Protein AF-A0A2G9TX19-F1 (afdb_monomer_lite)

Secondary structure (DSSP, 8-state):
--------B-TTTSSB--TTS-HHHHHHHHHHHHHHHHHHHHHHHHEEE-TTT--EEE--TT----S--SS------S----STHHHHHHHHHHHHHHHHHHHHHHHHHHHHHHHHHHHHHHHHHHHHHHHHHHHTTSS-HHHHHHHHHHHHHHHHHHHHHHHHHHHHHHS-SSGGG--

Radius of gyration: 24.34 Å; chains: 1; bounding box: 41×30×78 Å

Structure (mmCIF, N/CA/C/O backbone):
data_AF-A0A2G9TX19-F1
#
_entry.id   AF-A0A2G9TX19-F1
#
loop_
_atom_site.group_PDB
_atom_site.id
_atom_site.type_symbol
_atom_site.label_atom_id
_atom_site.label_alt_id
_atom_site.label_comp_id
_atom_site.label_asym_id
_atom_site.label_entity_id
_atom_site.label_seq_id
_atom_site.pdbx_PDB_ins_code
_atom_site.Cartn_x
_atom_site.Cartn_y
_atom_site.Cartn_z
_atom_site.occupancy
_atom_site.B_iso_or_equiv
_atom_site.auth_seq_id
_atom_site.auth_comp_id
_atom_site.auth_asym_id
_atom_site.auth_atom_id
_atom_site.pdbx_PDB_model_num
ATOM 1 N N . MET A 1 1 ? 1.378 7.685 -25.589 1.00 30.39 1 MET A N 1
ATOM 2 C CA . MET A 1 1 ? 0.226 7.733 -24.662 1.00 30.39 1 MET A CA 1
ATOM 3 C C . MET A 1 1 ? 0.501 6.756 -23.529 1.00 30.39 1 MET A C 1
ATOM 5 O O . MET A 1 1 ? -0.063 5.672 -23.486 1.00 30.39 1 MET A O 1
ATOM 9 N N . THR A 1 2 ? 1.471 7.086 -22.683 1.00 29.12 2 THR A N 1
ATOM 10 C CA . THR A 1 2 ? 1.828 6.301 -21.502 1.00 29.12 2 THR A CA 1
ATOM 11 C C . THR A 1 2 ? 1.024 6.882 -20.357 1.00 29.12 2 THR A C 1
ATOM 13 O O . THR A 1 2 ? 1.280 8.004 -19.941 1.00 29.12 2 THR A O 1
ATOM 16 N N . ALA A 1 3 ? -0.012 6.168 -19.920 1.00 34.47 3 ALA A N 1
ATOM 17 C CA . ALA A 1 3 ? -0.613 6.462 -18.633 1.00 34.47 3 ALA A CA 1
ATOM 18 C C . ALA A 1 3 ? 0.450 6.117 -17.590 1.00 34.47 3 ALA A C 1
ATOM 20 O O . ALA A 1 3 ? 0.689 4.942 -17.294 1.00 34.47 3 ALA A O 1
ATOM 21 N N . ASP A 1 4 ? 1.140 7.150 -17.119 1.00 42.62 4 ASP A N 1
ATOM 22 C CA . ASP A 1 4 ? 1.874 7.106 -15.872 1.00 42.62 4 ASP A CA 1
ATOM 23 C C . ASP A 1 4 ? 0.932 6.587 -14.785 1.00 42.62 4 ASP A C 1
ATOM 25 O O . ASP A 1 4 ? -0.295 6.637 -14.904 1.00 42.62 4 ASP A O 1
ATOM 29 N N . VAL A 1 5 ? 1.491 6.044 -13.712 1.00 47.28 5 VAL A N 1
ATOM 30 C CA . VAL A 1 5 ? 0.721 5.613 -12.539 1.00 47.28 5 VAL A CA 1
ATOM 31 C C . VAL A 1 5 ? 0.235 6.855 -11.769 1.00 47.28 5 VAL A C 1
ATOM 33 O O . VAL A 1 5 ? 0.408 6.959 -10.560 1.00 47.28 5 VAL A O 1
ATOM 36 N N . GLU A 1 6 ? -0.326 7.829 -12.487 1.00 48.88 6 GLU A N 1
ATOM 37 C CA . GLU A 1 6 ? -1.083 8.953 -11.973 1.00 48.88 6 GLU A CA 1
ATOM 38 C C . GLU A 1 6 ? -2.324 8.370 -11.316 1.00 48.88 6 GLU A C 1
ATOM 40 O O . GLU A 1 6 ? -3.267 7.930 -11.973 1.00 48.88 6 GLU A O 1
ATOM 45 N N . THR A 1 7 ? -2.231 8.276 -9.992 1.00 60.22 7 THR A N 1
ATOM 46 C CA . THR A 1 7 ? -3.332 8.420 -9.044 1.00 60.22 7 THR A CA 1
ATOM 47 C C . THR A 1 7 ? -4.658 7.914 -9.600 1.00 60.22 7 THR A C 1
ATOM 49 O O . THR A 1 7 ? -5.559 8.678 -9.937 1.00 60.22 7 THR A O 1
ATOM 52 N N . MET A 1 8 ? -4.768 6.593 -9.754 1.00 70.81 8 MET A N 1
ATOM 53 C CA . MET A 1 8 ? -6.032 5.979 -10.133 1.00 70.81 8 MET A CA 1
ATOM 54 C C . MET A 1 8 ? -7.022 6.301 -9.015 1.00 70.81 8 MET A C 1
ATOM 56 O O . MET A 1 8 ? -6.883 5.788 -7.911 1.00 70.81 8 MET A O 1
ATOM 60 N N . LEU A 1 9 ? -7.968 7.202 -9.273 1.00 83.06 9 LEU A N 1
ATOM 61 C CA . LEU A 1 9 ? -8.990 7.592 -8.309 1.00 83.06 9 LEU A CA 1
ATOM 62 C C . LEU A 1 9 ? -10.201 6.674 -8.447 1.00 83.06 9 LEU A C 1
ATOM 64 O O . LEU A 1 9 ? -10.603 6.277 -9.544 1.00 83.06 9 LEU A O 1
ATOM 68 N N . SER A 1 10 ? -10.818 6.354 -7.319 1.00 84.19 10 SER A N 1
ATOM 69 C CA . SER A 1 10 ? -12.127 5.720 -7.303 1.00 84.19 10 SER A CA 1
ATOM 70 C C . SER A 1 10 ? -13.192 6.747 -7.692 1.00 84.19 10 SER A C 1
ATOM 72 O O . SER A 1 10 ? -13.441 7.712 -6.969 1.00 84.19 10 SER A O 1
ATOM 74 N N . VAL A 1 11 ? -13.876 6.515 -8.817 1.00 84.50 11 VAL A N 1
ATOM 75 C CA . VAL A 1 11 ? -14.951 7.392 -9.327 1.00 84.50 11 VAL A CA 1
ATOM 76 C C . VAL A 1 11 ? -16.096 7.557 -8.316 1.00 84.50 11 VAL A C 1
ATOM 78 O O . VAL A 1 11 ? -16.779 8.574 -8.308 1.00 84.50 11 VAL A O 1
ATOM 81 N N . ALA A 1 12 ? -16.296 6.578 -7.431 1.00 86.75 12 ALA A N 1
ATOM 82 C CA . ALA A 1 12 ? -17.389 6.589 -6.463 1.00 86.75 12 ALA A CA 1
ATOM 83 C C . ALA A 1 12 ? -17.162 7.537 -5.271 1.00 86.75 12 ALA A C 1
ATOM 85 O O . ALA A 1 12 ? -18.125 7.967 -4.640 1.00 86.75 12 ALA A O 1
ATOM 86 N N . CYS A 1 13 ? -15.911 7.837 -4.916 1.00 88.06 13 CYS A N 1
ATOM 87 C CA . CYS A 1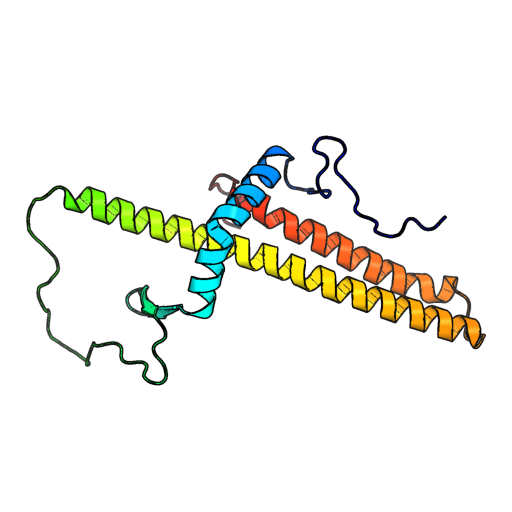 13 ? -15.595 8.584 -3.692 1.00 88.06 13 CYS A CA 1
ATOM 88 C C . CYS A 1 13 ? -14.510 9.653 -3.858 1.00 88.06 13 CYS A C 1
ATOM 90 O O . CYS A 1 13 ? -14.272 10.391 -2.904 1.00 88.06 13 CYS A O 1
ATOM 92 N N . GLY A 1 14 ? -13.873 9.746 -5.028 1.00 85.56 14 GLY A N 1
ATOM 93 C CA . GLY A 1 14 ? -12.874 10.767 -5.345 1.00 85.56 14 GLY A CA 1
ATOM 94 C C . GLY A 1 14 ? -11.539 10.614 -4.615 1.00 85.56 14 GLY A C 1
ATOM 95 O O . GLY A 1 14 ? -10.688 11.483 -4.756 1.00 85.56 14 GLY A O 1
ATOM 96 N N . VAL A 1 15 ? -11.348 9.537 -3.849 1.00 87.00 15 VAL A N 1
ATOM 97 C CA . VAL A 1 15 ? -10.063 9.208 -3.216 1.00 87.00 15 VAL A CA 1
ATOM 98 C C . VAL A 1 15 ? -9.293 8.185 -4.047 1.00 87.00 15 VAL A C 1
ATOM 100 O O . VAL A 1 15 ? -9.850 7.557 -4.953 1.00 87.00 15 VAL A O 1
ATOM 103 N N . ASP A 1 16 ? -8.018 8.010 -3.714 1.00 87.81 16 ASP A N 1
ATOM 104 C CA . ASP A 1 16 ? -7.138 6.982 -4.266 1.00 87.81 16 ASP A CA 1
ATOM 105 C C . ASP A 1 16 ? -7.829 5.616 -4.323 1.00 87.81 16 ASP A C 1
ATOM 107 O O . ASP A 1 16 ? -8.512 5.213 -3.384 1.00 87.81 16 ASP A O 1
ATOM 111 N N . TYR A 1 17 ? -7.664 4.897 -5.431 1.00 89.19 17 TYR A N 1
ATOM 112 C CA . TYR A 1 17 ? -8.220 3.565 -5.628 1.00 89.19 17 TYR A CA 1
ATOM 113 C C . TYR A 1 17 ? -7.875 2.659 -4.444 1.00 89.19 17 TYR A C 1
ATOM 115 O O . TYR A 1 17 ? -6.741 2.522 -4.032 1.00 89.19 17 TYR A O 1
ATOM 123 N N . HIS A 1 18 ? -8.861 2.013 -3.849 1.00 90.31 18 HIS A N 1
ATOM 124 C CA . HIS A 1 18 ? -8.647 1.388 -2.540 1.00 90.31 18 HIS A CA 1
ATOM 125 C C . HIS A 1 18 ? -9.124 -0.056 -2.512 1.00 90.31 18 HIS A C 1
ATOM 127 O O . HIS A 1 18 ? -9.468 -0.564 -1.451 1.00 90.31 18 HIS A O 1
ATOM 133 N N . ALA A 1 19 ? -9.150 -0.751 -3.656 1.00 86.88 19 ALA A N 1
ATOM 134 C CA . ALA A 1 19 ? -9.440 -2.182 -3.657 1.00 86.88 19 ALA A CA 1
ATOM 135 C C . ALA A 1 19 ? -8.363 -2.944 -2.854 1.00 86.88 19 ALA A C 1
ATOM 137 O O . ALA A 1 19 ? -7.171 -2.685 -3.041 1.00 86.88 19 ALA A O 1
ATOM 138 N N . PRO A 1 20 ? -8.749 -3.881 -1.966 1.00 91.19 20 PRO A N 1
ATOM 139 C CA . PRO A 1 20 ? -10.070 -4.523 -1.842 1.00 91.19 20 PRO A CA 1
ATOM 140 C C . PRO A 1 20 ? -11.068 -3.825 -0.895 1.00 91.19 20 PRO A C 1
ATOM 142 O O . PRO A 1 20 ? -12.175 -4.317 -0.692 1.00 91.19 20 PRO A O 1
ATOM 145 N N . THR A 1 21 ? -10.689 -2.705 -0.286 1.00 90.25 21 THR A N 1
ATOM 146 C CA . THR A 1 21 ? -11.504 -1.971 0.686 1.00 90.25 21 THR A CA 1
ATOM 147 C C . THR A 1 21 ? -12.658 -1.216 0.014 1.00 90.25 21 THR A C 1
ATOM 149 O O . THR A 1 21 ? -12.517 -0.658 -1.076 1.00 90.25 21 THR A O 1
ATOM 152 N N . SER A 1 22 ? -13.816 -1.162 0.682 1.00 92.69 22 SER A N 1
ATOM 153 C CA . SER A 1 22 ? -14.956 -0.350 0.237 1.00 92.69 22 SER A CA 1
ATOM 154 C C . SER A 1 22 ? -14.699 1.151 0.436 1.00 92.69 22 SER A C 1
ATOM 156 O O . SER A 1 22 ? -13.898 1.544 1.284 1.00 92.69 22 SER A O 1
ATOM 158 N N . CYS A 1 23 ? -15.418 2.006 -0.300 1.00 93.88 23 CYS A N 1
ATOM 159 C CA . CYS A 1 23 ? -15.309 3.463 -0.133 1.00 93.88 23 CYS A CA 1
ATOM 160 C C . CYS A 1 23 ? -15.615 3.915 1.304 1.00 93.88 23 CYS A C 1
ATOM 162 O O . CYS A 1 23 ? -15.022 4.871 1.790 1.00 93.88 23 CYS A O 1
ATOM 164 N N . GLU A 1 24 ? -16.543 3.238 1.977 1.00 93.31 24 GLU A N 1
ATOM 165 C CA . GLU A 1 24 ? -16.924 3.561 3.352 1.00 93.31 24 GLU A CA 1
ATOM 166 C C . GLU A 1 24 ? -15.793 3.221 4.324 1.00 93.31 24 GLU A C 1
ATOM 168 O O . GLU A 1 24 ? -15.329 4.058 5.095 1.00 93.31 24 GLU A O 1
ATOM 173 N N . THR A 1 25 ? -15.275 1.999 4.220 1.00 93.94 25 THR A N 1
ATOM 174 C CA . THR A 1 25 ? -14.219 1.501 5.101 1.00 93.94 25 THR A CA 1
ATOM 175 C C . THR A 1 25 ? -12.937 2.324 4.979 1.00 93.94 25 THR A C 1
ATOM 177 O O . THR A 1 25 ? -12.297 2.602 5.992 1.00 93.94 25 THR A O 1
ATOM 180 N N . ILE A 1 26 ? -12.556 2.754 3.768 1.00 95.00 26 ILE A N 1
ATOM 181 C CA . ILE A 1 26 ? -11.350 3.577 3.618 1.00 95.00 26 ILE A CA 1
ATOM 182 C C . ILE A 1 26 ? -11.539 4.982 4.195 1.00 95.00 26 ILE A C 1
ATOM 184 O O . ILE A 1 26 ? -10.621 5.499 4.820 1.00 95.00 26 ILE A O 1
ATOM 188 N N . LYS A 1 27 ? -12.727 5.585 4.061 1.00 93.50 27 LYS A N 1
ATOM 189 C CA . LYS A 1 27 ? -13.020 6.892 4.669 1.00 93.50 27 LYS A CA 1
ATOM 190 C C . LYS A 1 27 ? -12.914 6.821 6.188 1.00 93.50 27 LYS A C 1
ATOM 192 O O . LYS A 1 27 ? -12.256 7.665 6.788 1.00 93.50 27 LYS A O 1
ATOM 197 N N . GLN A 1 28 ? -13.495 5.784 6.791 1.00 94.44 28 GLN A N 1
ATOM 198 C CA . GLN A 1 28 ? -13.393 5.545 8.231 1.00 94.44 28 GLN A CA 1
ATOM 199 C C . GLN A 1 28 ? -11.946 5.316 8.674 1.00 94.44 28 GLN A C 1
ATOM 201 O O . GLN A 1 28 ? -11.523 5.850 9.695 1.00 94.44 28 GLN A O 1
ATOM 206 N N . TRP A 1 29 ? -11.172 4.548 7.901 1.00 95.19 29 TRP A N 1
ATOM 207 C CA . TRP A 1 29 ? -9.757 4.322 8.186 1.00 95.19 29 TRP A CA 1
ATOM 208 C C . TRP A 1 29 ? -8.942 5.615 8.139 1.00 95.19 29 TRP A C 1
ATOM 210 O O . TRP A 1 29 ? -8.184 5.883 9.062 1.00 95.19 29 TRP A O 1
ATOM 220 N N . LEU A 1 30 ? -9.115 6.430 7.095 1.00 93.19 30 LEU A N 1
ATOM 221 C CA . LEU A 1 30 ? -8.390 7.692 6.943 1.00 93.19 30 LEU A CA 1
ATOM 222 C C . LEU A 1 30 ? -8.756 8.700 8.036 1.00 93.19 30 LEU A C 1
ATOM 224 O O . LEU A 1 30 ? -7.860 9.351 8.565 1.00 93.19 30 LEU A O 1
ATOM 228 N N . LEU A 1 31 ? -10.037 8.785 8.411 1.00 93.12 31 LEU A N 1
ATOM 229 C CA . LEU A 1 31 ? -10.476 9.601 9.545 1.00 93.12 31 LEU A CA 1
ATOM 230 C C . LEU A 1 31 ? -9.814 9.127 10.844 1.00 93.12 31 LEU A C 1
ATOM 232 O O . LEU A 1 31 ? -9.212 9.921 11.555 1.00 93.12 31 LEU A O 1
ATOM 236 N N . LYS A 1 32 ? -9.822 7.814 11.096 1.00 92.56 32 LYS A N 1
ATOM 237 C CA . LYS A 1 32 ? -9.154 7.234 12.263 1.00 92.56 32 LYS A CA 1
ATOM 238 C C . LYS A 1 32 ? -7.649 7.505 12.273 1.00 92.56 32 LYS A C 1
ATOM 240 O O . LYS A 1 32 ? -7.088 7.772 13.328 1.00 92.56 32 LYS A O 1
ATOM 245 N N . CYS A 1 33 ? -6.991 7.436 11.117 1.00 91.94 33 CYS A N 1
ATOM 246 C CA . CYS A 1 33 ? -5.587 7.807 11.007 1.00 91.94 33 CYS A CA 1
ATOM 247 C C . CYS A 1 33 ? -5.368 9.279 11.353 1.00 91.94 33 CYS A C 1
ATOM 249 O O . CYS A 1 33 ? -4.423 9.561 12.071 1.00 91.94 33 CYS A O 1
ATOM 251 N N . ALA A 1 34 ? -6.226 10.193 10.897 1.00 89.31 34 ALA A N 1
ATOM 252 C CA . ALA A 1 34 ? -6.099 11.612 11.223 1.00 89.31 34 ALA A CA 1
ATOM 253 C C . ALA A 1 34 ? -6.231 11.892 12.732 1.00 89.31 34 ALA A C 1
ATOM 255 O O . ALA A 1 34 ? -5.524 12.756 13.246 1.00 89.31 34 ALA A O 1
ATOM 256 N N . ASP A 1 35 ? -7.086 11.142 13.431 1.00 86.31 35 ASP A N 1
ATOM 257 C CA . ASP A 1 35 ? -7.316 11.319 14.868 1.00 86.31 35 ASP A CA 1
ATOM 258 C C . ASP A 1 35 ? -6.233 10.638 15.731 1.00 86.31 35 ASP A C 1
ATOM 260 O O . ASP A 1 35 ? -5.760 11.217 16.708 1.00 86.31 35 ASP A O 1
ATOM 264 N N . ASP A 1 36 ? -5.806 9.421 15.363 1.00 85.06 36 ASP A N 1
ATOM 265 C CA . ASP A 1 36 ? -4.990 8.554 16.227 1.00 85.06 36 ASP A CA 1
ATOM 266 C C . ASP A 1 36 ? -3.521 8.390 15.767 1.00 85.06 36 ASP A C 1
ATOM 268 O O . ASP A 1 36 ? -2.735 7.746 16.473 1.00 85.06 36 ASP A O 1
ATOM 272 N N . SER A 1 37 ? -3.105 8.897 14.592 1.00 77.81 37 SER A N 1
ATOM 273 C CA . SER A 1 37 ? -1.739 8.661 14.072 1.00 77.81 37 SER A CA 1
ATOM 274 C C . SER A 1 37 ? -0.650 9.252 14.957 1.00 77.81 37 SER A C 1
ATOM 276 O O . SER A 1 37 ? 0.386 8.619 15.141 1.00 77.81 37 SER A O 1
ATOM 278 N N . GLU A 1 38 ? -0.872 10.434 15.531 1.00 75.25 38 GLU A N 1
ATOM 279 C CA . GLU A 1 38 ? 0.116 11.091 16.394 1.00 75.25 38 GLU A CA 1
ATOM 280 C C . GLU A 1 38 ? 0.316 10.322 17.701 1.00 75.25 38 GLU A C 1
ATOM 282 O O . GLU A 1 38 ? 1.448 10.034 18.097 1.00 75.25 38 GLU A O 1
ATOM 287 N N . THR A 1 39 ? -0.780 9.887 18.328 1.00 75.38 39 THR A N 1
ATOM 288 C CA . THR A 1 39 ? -0.732 9.020 19.509 1.00 75.38 39 THR A CA 1
ATOM 289 C C . THR A 1 39 ? -0.038 7.695 19.187 1.00 75.38 39 THR A C 1
ATOM 291 O O . THR A 1 39 ? 0.802 7.232 19.956 1.00 75.38 39 THR A O 1
ATOM 294 N N . ALA A 1 40 ? -0.314 7.107 18.021 1.00 70.81 40 ALA A N 1
ATOM 295 C CA . ALA A 1 40 ? 0.329 5.872 17.585 1.00 70.81 40 ALA A CA 1
ATOM 296 C C . ALA A 1 40 ? 1.837 6.015 17.322 1.00 70.81 40 ALA A C 1
ATOM 298 O O . ALA A 1 40 ? 2.630 5.166 17.743 1.00 70.81 40 ALA A O 1
ATOM 299 N N . ASN A 1 41 ? 2.242 7.089 16.644 1.00 71.19 41 ASN A N 1
ATOM 300 C CA . ASN A 1 41 ? 3.641 7.390 16.349 1.00 71.19 41 ASN A CA 1
ATOM 301 C C . ASN A 1 41 ? 4.431 7.646 17.637 1.00 71.19 41 ASN A C 1
ATOM 303 O O . ASN A 1 41 ? 5.541 7.135 17.796 1.00 71.19 41 ASN A O 1
ATOM 307 N N . TYR A 1 42 ? 3.846 8.382 18.586 1.00 69.75 42 TYR A N 1
ATOM 308 C CA . TYR A 1 42 ? 4.467 8.629 19.882 1.00 69.75 42 TYR A CA 1
ATOM 309 C C . TYR A 1 42 ? 4.714 7.323 20.646 1.00 69.75 42 TYR A C 1
ATOM 311 O O . TYR A 1 42 ? 5.839 7.071 21.082 1.00 69.75 42 TYR A O 1
ATOM 319 N N . ILE A 1 43 ? 3.697 6.463 20.743 1.00 68.06 43 ILE A N 1
ATOM 320 C CA . ILE A 1 43 ? 3.773 5.192 21.471 1.00 68.06 43 ILE A CA 1
ATOM 321 C C . ILE A 1 43 ? 4.800 4.253 20.830 1.00 68.06 43 ILE A C 1
ATOM 323 O O . ILE A 1 43 ? 5.667 3.740 21.537 1.00 68.06 43 ILE A O 1
ATOM 327 N N . SER A 1 44 ? 4.786 4.069 19.506 1.00 64.81 44 SER A N 1
ATOM 328 C CA . SER A 1 44 ? 5.740 3.168 18.834 1.00 64.81 44 SER A CA 1
ATOM 329 C C . SER A 1 44 ? 7.201 3.628 18.960 1.00 64.81 44 SER A C 1
ATOM 331 O O . SER A 1 44 ? 8.113 2.806 19.085 1.00 64.81 44 SER A O 1
ATOM 333 N N . ALA A 1 45 ? 7.442 4.942 18.984 1.00 59.78 45 ALA A N 1
ATOM 334 C CA . ALA A 1 45 ? 8.781 5.500 19.127 1.00 59.78 45 ALA A CA 1
ATOM 335 C C . ALA A 1 45 ? 9.289 5.488 20.583 1.00 59.78 45 ALA A C 1
ATOM 337 O O . ALA A 1 45 ? 10.482 5.242 20.817 1.00 59.78 45 ALA A O 1
ATOM 338 N N . HIS A 1 46 ? 8.408 5.701 21.566 1.00 52.25 46 HIS A N 1
ATOM 339 C CA . HIS A 1 46 ? 8.800 6.005 22.951 1.00 52.25 46 HIS A CA 1
ATOM 340 C C . HIS A 1 46 ? 8.427 4.936 23.976 1.00 52.25 46 HIS A C 1
ATOM 342 O O . HIS A 1 46 ? 8.898 5.014 25.109 1.00 52.25 46 HIS A O 1
ATOM 348 N N . THR A 1 47 ? 7.665 3.912 23.593 1.00 57.84 47 THR A N 1
ATOM 349 C CA . THR A 1 47 ? 7.257 2.841 24.508 1.00 57.84 47 THR A CA 1
ATOM 350 C C . THR A 1 47 ? 7.710 1.475 24.004 1.00 57.84 47 THR A C 1
ATOM 352 O O . THR A 1 47 ? 7.755 1.206 22.803 1.00 57.84 47 THR A O 1
ATOM 355 N N . LYS A 1 48 ? 8.119 0.609 24.930 1.00 53.47 48 LYS A N 1
ATOM 356 C CA . LYS A 1 48 ? 8.280 -0.830 24.696 1.00 53.47 48 LYS A CA 1
ATOM 357 C C . LYS A 1 48 ? 7.659 -1.554 25.882 1.00 53.47 48 LYS A C 1
ATOM 359 O O . LYS A 1 48 ? 7.927 -1.185 27.022 1.00 53.47 48 LYS A O 1
ATOM 364 N N . ASP A 1 49 ? 6.852 -2.572 25.618 1.00 50.34 49 ASP A N 1
ATOM 365 C CA . ASP A 1 49 ? 6.200 -3.327 26.685 1.00 50.34 49 ASP A CA 1
ATOM 366 C C . ASP A 1 49 ? 7.173 -4.291 27.368 1.00 50.34 49 ASP A C 1
ATOM 368 O O . ASP A 1 49 ? 8.015 -4.931 26.729 1.00 50.34 49 ASP A O 1
ATOM 372 N N . CYS A 1 50 ? 7.030 -4.419 28.687 1.00 45.03 50 CYS A N 1
ATOM 373 C CA . CYS A 1 50 ? 7.720 -5.455 29.443 1.00 45.03 50 CYS A CA 1
ATOM 374 C C . CYS A 1 50 ? 7.201 -6.844 29.020 1.00 45.03 50 CYS A C 1
ATOM 376 O O . CYS A 1 50 ? 6.003 -7.103 29.170 1.00 45.03 50 CYS A O 1
ATOM 378 N N . PRO A 1 51 ? 8.067 -7.785 28.594 1.00 46.00 51 PRO A N 1
ATOM 379 C CA . PRO A 1 51 ? 7.645 -9.107 28.122 1.00 46.00 51 PRO A CA 1
ATOM 380 C C . PRO A 1 51 ? 7.000 -9.989 29.207 1.00 46.00 51 PRO A C 1
ATOM 382 O O . PRO A 1 51 ? 6.452 -11.039 28.887 1.00 46.00 51 PRO A O 1
ATOM 385 N N . GLN A 1 52 ? 7.051 -9.582 30.481 1.00 41.00 52 GLN A N 1
ATOM 386 C CA . GLN A 1 52 ? 6.597 -10.392 31.614 1.00 41.00 52 GLN A CA 1
ATOM 387 C C . GLN A 1 52 ? 5.292 -9.889 32.258 1.00 41.00 52 GLN A C 1
ATOM 389 O O . GLN A 1 52 ? 4.480 -10.703 32.683 1.00 41.00 52 GLN A O 1
ATOM 394 N N . CYS A 1 53 ? 5.049 -8.574 32.301 1.00 51.41 53 CYS A N 1
ATOM 395 C CA . CYS A 1 53 ? 3.845 -7.984 32.915 1.00 51.41 53 CYS A CA 1
ATOM 396 C C . CYS A 1 53 ? 3.036 -7.084 31.971 1.00 51.41 53 CYS A C 1
ATOM 398 O O . CYS A 1 53 ? 1.957 -6.636 32.342 1.00 51.41 53 CYS A O 1
ATOM 400 N N . HIS A 1 54 ? 3.540 -6.839 30.756 1.00 51.62 54 HIS A N 1
ATOM 401 C CA . HIS A 1 54 ? 2.900 -6.035 29.713 1.00 51.62 54 HIS A CA 1
ATOM 402 C C . HIS A 1 54 ? 2.630 -4.567 30.094 1.00 51.62 54 HIS A C 1
ATOM 404 O O . HIS A 1 54 ? 2.014 -3.857 29.311 1.00 51.62 54 HIS A O 1
ATOM 410 N N . SER A 1 55 ? 3.105 -4.058 31.234 1.00 43.94 55 SER A N 1
ATOM 411 C CA . SER A 1 55 ? 3.010 -2.627 31.553 1.00 43.94 55 SER A CA 1
ATOM 412 C C . SER A 1 55 ? 3.833 -1.774 30.578 1.00 43.94 55 SER A C 1
ATOM 414 O O . SER A 1 55 ? 4.953 -2.155 30.219 1.00 43.94 55 SER A O 1
ATOM 416 N N . CYS A 1 56 ? 3.289 -0.615 30.185 1.00 44.44 56 CYS A N 1
ATOM 417 C CA . CYS A 1 56 ? 3.962 0.348 29.315 1.00 44.44 56 CYS A CA 1
ATOM 418 C C . CYS A 1 56 ? 5.208 0.904 30.018 1.00 44.44 56 CYS A C 1
ATOM 420 O O . CYS A 1 56 ? 5.096 1.490 31.096 1.00 44.44 56 CYS A O 1
ATOM 422 N N . ILE A 1 57 ? 6.385 0.743 29.411 1.00 49.47 57 ILE A N 1
ATOM 423 C CA . ILE A 1 57 ? 7.614 1.407 29.858 1.00 49.47 57 ILE A CA 1
ATOM 424 C C . ILE A 1 57 ? 7.843 2.609 28.941 1.00 49.47 57 ILE A C 1
ATOM 426 O O . ILE A 1 57 ? 8.151 2.436 27.759 1.00 49.47 57 ILE A O 1
ATOM 430 N N . GLU A 1 58 ? 7.695 3.823 29.474 1.00 43.84 58 GLU A N 1
ATOM 431 C CA . GLU A 1 58 ? 8.171 5.038 28.806 1.00 43.84 58 GLU A CA 1
ATOM 432 C C . GLU A 1 58 ? 9.705 5.044 28.819 1.00 43.84 58 GLU A C 1
ATOM 434 O O . GLU A 1 58 ? 10.334 4.852 29.862 1.00 43.84 58 GLU A O 1
ATOM 439 N N . LYS A 1 59 ? 10.330 5.234 27.652 1.00 42.41 59 LYS A N 1
ATOM 440 C CA . LYS A 1 59 ? 11.788 5.350 27.535 1.00 42.41 59 LYS A CA 1
ATOM 441 C C . LYS A 1 59 ? 12.270 6.629 28.225 1.00 42.41 59 LYS A C 1
ATOM 443 O O . LYS A 1 59 ? 12.356 7.677 27.591 1.00 42.41 59 LYS A O 1
ATOM 448 N N . MET A 1 60 ? 12.659 6.535 29.491 1.00 36.06 60 MET A N 1
ATOM 449 C CA . MET A 1 60 ? 13.617 7.479 30.058 1.00 36.06 60 MET A CA 1
ATOM 450 C C . MET A 1 60 ? 15.037 7.019 29.721 1.00 36.06 60 MET A C 1
ATOM 452 O O . MET A 1 60 ? 15.374 5.840 29.821 1.00 36.06 60 MET A O 1
ATOM 456 N N . VAL A 1 61 ? 15.822 7.971 29.222 1.00 41.41 61 VAL A N 1
ATOM 457 C CA . VAL A 1 61 ? 17.198 7.825 28.740 1.00 41.41 61 VAL A CA 1
ATOM 458 C C . VAL A 1 61 ? 18.050 7.019 29.736 1.00 41.41 61 VAL A C 1
ATOM 460 O O . VAL A 1 61 ? 18.142 7.353 30.912 1.00 41.41 61 VAL A O 1
ATOM 463 N N . ASP A 1 62 ? 18.651 5.945 29.220 1.00 38.75 62 ASP A N 1
ATOM 464 C CA . ASP A 1 62 ? 19.793 5.194 29.759 1.00 38.75 62 ASP A CA 1
ATOM 465 C C . ASP A 1 62 ? 19.674 4.441 31.102 1.00 38.75 62 ASP A C 1
ATOM 467 O O . ASP A 1 62 ? 20.690 4.150 31.733 1.00 38.75 62 ASP A O 1
ATOM 471 N N . ALA A 1 63 ? 18.483 3.972 31.489 1.00 38.22 63 ALA A N 1
ATOM 472 C CA . ALA A 1 63 ? 18.368 2.843 32.424 1.00 38.22 63 ALA A CA 1
ATOM 473 C C . ALA A 1 63 ? 17.063 2.055 32.224 1.00 38.22 63 ALA A C 1
ATOM 475 O O . ALA A 1 63 ? 15.971 2.546 32.495 1.00 38.22 63 ALA A O 1
ATOM 476 N N . ILE A 1 64 ? 17.165 0.790 31.798 1.00 43.12 64 ILE A N 1
ATOM 477 C CA . ILE A 1 64 ? 16.059 -0.173 31.908 1.00 43.12 64 ILE A CA 1
ATOM 478 C C . ILE A 1 64 ? 15.982 -0.589 33.380 1.00 43.12 64 ILE A C 1
ATOM 480 O O . ILE A 1 64 ? 16.559 -1.597 33.781 1.00 43.12 64 ILE A O 1
ATOM 484 N N . THR A 1 65 ? 15.303 0.194 34.210 1.00 37.16 65 THR A 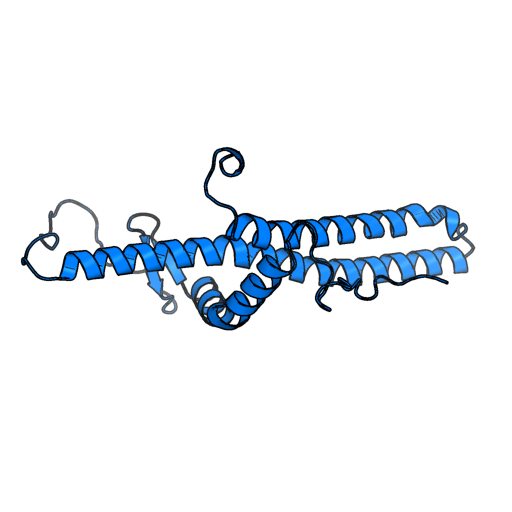N 1
ATOM 485 C CA . THR A 1 65 ? 14.946 -0.215 35.572 1.00 37.16 65 THR A CA 1
ATOM 486 C C . THR A 1 65 ? 13.472 -0.579 35.611 1.00 37.16 65 THR A C 1
ATOM 488 O O . THR A 1 65 ? 12.591 0.230 35.883 1.00 37.16 65 THR A O 1
ATOM 491 N N . CYS A 1 66 ? 13.197 -1.858 35.360 1.00 36.78 66 CYS A N 1
ATOM 492 C CA . CYS A 1 66 ? 11.986 -2.474 35.874 1.00 36.78 66 CYS A CA 1
ATOM 493 C C . CYS A 1 66 ? 12.181 -2.615 37.391 1.00 36.78 66 CYS A C 1
ATOM 495 O O . CYS A 1 66 ? 13.083 -3.332 37.827 1.00 36.78 66 CYS A O 1
ATOM 497 N N . SER A 1 67 ? 11.396 -1.896 38.197 1.00 43.31 67 SER A N 1
ATOM 498 C CA . SER A 1 67 ? 11.436 -2.004 39.661 1.00 43.31 67 SER A CA 1
ATOM 499 C C . SER A 1 67 ? 10.770 -3.305 40.122 1.00 43.31 67 SER A C 1
ATOM 501 O O . SER A 1 67 ? 9.705 -3.303 40.729 1.00 43.31 67 SER A O 1
ATOM 503 N N . VAL A 1 68 ? 11.376 -4.440 39.783 1.00 40.69 68 VAL A N 1
ATOM 504 C CA . VAL A 1 68 ? 11.092 -5.735 40.405 1.00 40.69 68 VAL A CA 1
ATOM 505 C C . VAL A 1 68 ? 12.415 -6.473 40.593 1.00 40.69 68 VAL A C 1
ATOM 507 O O . VAL A 1 68 ? 12.941 -7.058 39.644 1.00 40.69 68 VAL A O 1
ATOM 510 N N . PRO A 1 69 ? 12.988 -6.442 41.809 1.00 41.28 69 PRO A N 1
ATOM 511 C CA . PRO A 1 69 ? 14.058 -7.347 42.179 1.00 41.28 69 PRO A CA 1
ATOM 512 C C . PRO A 1 69 ? 13.499 -8.766 42.346 1.00 41.28 69 PRO A C 1
ATOM 514 O O . PRO A 1 69 ? 12.366 -8.974 42.775 1.00 41.28 69 PRO A O 1
ATOM 517 N N . ASN A 1 70 ? 14.332 -9.736 41.983 1.00 38.09 70 ASN A N 1
ATOM 518 C CA . ASN A 1 70 ? 14.089 -11.172 42.024 1.00 38.09 70 ASN A CA 1
ATOM 519 C C . ASN A 1 70 ? 13.438 -11.704 43.319 1.00 38.09 70 ASN A C 1
ATOM 521 O O . ASN A 1 70 ? 13.885 -11.398 44.417 1.00 38.09 70 ASN A O 1
ATOM 525 N N . ALA A 1 71 ? 12.523 -12.657 43.107 1.00 40.25 71 ALA A N 1
ATOM 526 C CA . ALA A 1 71 ? 12.152 -13.782 43.971 1.00 40.25 71 ALA A CA 1
ATOM 527 C C . ALA A 1 71 ? 11.452 -13.517 45.328 1.00 40.25 71 ALA A C 1
ATOM 529 O O . ALA A 1 71 ? 11.990 -12.923 46.254 1.00 40.25 71 ALA A O 1
ATOM 530 N N . ASN A 1 72 ? 10.285 -14.164 45.464 1.00 39.56 72 ASN A N 1
ATOM 531 C CA . ASN A 1 72 ? 9.640 -14.605 46.710 1.00 39.56 72 ASN A CA 1
ATOM 532 C C . ASN A 1 72 ? 9.158 -13.558 47.723 1.00 39.56 72 ASN A C 1
ATOM 534 O O . ASN A 1 72 ? 9.384 -13.713 48.920 1.00 39.56 72 ASN A O 1
ATOM 538 N N . ILE A 1 73 ? 8.349 -12.590 47.285 1.00 33.53 73 ILE A N 1
ATOM 539 C CA . ILE A 1 73 ? 7.383 -11.933 48.178 1.00 33.53 73 ILE A CA 1
ATOM 540 C C . ILE A 1 73 ? 6.064 -11.751 47.421 1.00 33.53 73 ILE A C 1
ATOM 542 O O . ILE A 1 73 ? 5.997 -11.018 46.437 1.00 33.53 73 ILE A O 1
ATOM 546 N N . ILE A 1 74 ? 5.004 -12.422 47.884 1.00 42.12 74 ILE A N 1
ATOM 547 C CA . ILE A 1 74 ? 3.626 -12.026 47.578 1.00 42.12 74 ILE A CA 1
ATOM 548 C C . ILE A 1 74 ? 3.451 -10.658 48.238 1.00 42.12 74 ILE A C 1
ATOM 550 O O . ILE A 1 74 ? 3.223 -10.584 49.444 1.00 42.12 74 ILE A O 1
ATOM 554 N N . PHE A 1 75 ? 3.628 -9.574 47.482 1.00 26.67 75 PHE A N 1
ATOM 555 C CA . PHE A 1 75 ? 3.249 -8.255 47.968 1.00 26.67 75 PHE A CA 1
ATOM 556 C C . PHE A 1 75 ? 1.810 -7.986 47.551 1.00 26.67 75 PHE A C 1
ATOM 558 O O . PHE A 1 75 ? 1.485 -7.827 46.373 1.00 26.67 75 PHE A O 1
ATOM 565 N N . ALA A 1 76 ? 0.950 -8.018 48.564 1.00 40.53 76 ALA A N 1
ATOM 566 C CA . ALA A 1 76 ? -0.453 -7.681 48.507 1.00 40.53 76 ALA A CA 1
ATOM 567 C C . ALA A 1 76 ? -0.638 -6.263 47.947 1.00 40.53 76 ALA A C 1
ATOM 569 O O . ALA A 1 76 ? -0.418 -5.267 48.628 1.00 40.53 76 ALA A O 1
ATOM 570 N N . GLY A 1 77 ? -1.046 -6.197 46.685 1.00 34.81 77 GLY A N 1
ATOM 571 C CA . GLY A 1 77 ? -1.607 -5.003 46.053 1.00 34.81 77 GLY A CA 1
ATOM 572 C C . GLY A 1 77 ? -2.720 -5.344 45.060 1.00 34.81 77 GLY A C 1
ATOM 573 O O . GLY A 1 77 ? -3.137 -4.492 44.286 1.00 34.81 77 GLY A O 1
ATOM 574 N N . CYS A 1 78 ? -3.183 -6.597 45.049 1.00 34.88 78 CYS A N 1
ATOM 575 C CA . CYS A 1 78 ? -4.303 -7.056 44.239 1.00 34.88 78 CYS A CA 1
ATOM 576 C C . CYS A 1 78 ? -5.450 -7.470 45.169 1.00 34.88 78 CYS A C 1
ATOM 578 O O . CYS A 1 78 ? -5.345 -8.492 45.844 1.00 34.88 78 CYS A O 1
ATOM 580 N N . ALA A 1 79 ? -6.530 -6.679 45.115 1.00 41.59 79 ALA A N 1
ATOM 581 C CA . ALA A 1 79 ? -7.826 -6.814 45.799 1.00 41.59 79 ALA A CA 1
ATOM 582 C C . ALA A 1 79 ? -7.805 -6.360 47.284 1.00 41.59 79 ALA A C 1
ATOM 584 O O . ALA A 1 79 ? -6.923 -6.754 48.031 1.00 41.59 79 ALA A O 1
ATOM 585 N N . LEU A 1 80 ? -8.699 -5.514 47.812 1.00 40.97 80 LEU A N 1
ATOM 586 C CA . LEU A 1 80 ? -10.074 -5.127 47.471 1.00 40.97 80 LEU A CA 1
ATOM 587 C C . LEU A 1 80 ? -10.347 -3.713 48.022 1.00 40.97 80 LEU A C 1
ATOM 589 O O . LEU A 1 80 ? -9.995 -3.454 49.165 1.00 40.97 80 LEU A O 1
ATOM 593 N N . GLU A 1 81 ? -11.085 -2.878 47.293 1.00 31.28 81 GLU A N 1
ATOM 594 C CA . GLU A 1 81 ? -12.227 -2.170 47.887 1.00 31.28 81 GLU A CA 1
ATOM 595 C C . GLU A 1 81 ? -13.367 -2.187 46.863 1.00 31.28 81 GLU A C 1
ATOM 597 O O . GLU A 1 81 ? -13.168 -1.877 45.685 1.00 31.28 81 GLU A O 1
ATOM 602 N N . GLU A 1 82 ? -14.549 -2.622 47.300 1.00 47.44 82 GLU A N 1
ATOM 603 C CA . GLU A 1 82 ? -15.772 -2.654 46.500 1.00 47.44 82 GLU A CA 1
ATOM 604 C C . GLU A 1 82 ? -16.155 -1.226 46.100 1.00 47.44 82 GLU A C 1
ATOM 606 O O . GLU A 1 82 ? -16.687 -0.453 46.889 1.00 47.44 82 GLU A O 1
ATOM 611 N N . ASN A 1 83 ? -15.836 -0.846 44.868 1.00 47.56 83 ASN A N 1
ATOM 612 C CA . ASN A 1 83 ? -16.130 0.469 44.314 1.00 47.56 83 ASN A CA 1
ATOM 613 C C . ASN A 1 83 ? -16.290 0.335 42.786 1.00 47.56 83 ASN A C 1
ATOM 615 O O . ASN A 1 83 ? -15.836 -0.661 42.220 1.00 47.56 83 ASN A O 1
ATOM 619 N N . PRO A 1 84 ? -16.907 1.298 42.075 1.00 49.22 84 PRO A N 1
ATOM 620 C CA . PRO A 1 84 ? -17.152 1.296 40.616 1.00 49.22 84 PRO A CA 1
ATOM 621 C C . PRO A 1 84 ? -15.906 1.134 39.701 1.00 49.22 84 PRO A C 1
ATOM 623 O O . PRO A 1 84 ? -15.989 1.302 38.482 1.00 49.22 84 PRO A O 1
ATOM 626 N N . SER A 1 85 ? -14.754 0.762 40.265 1.00 53.94 85 SER A N 1
ATOM 627 C 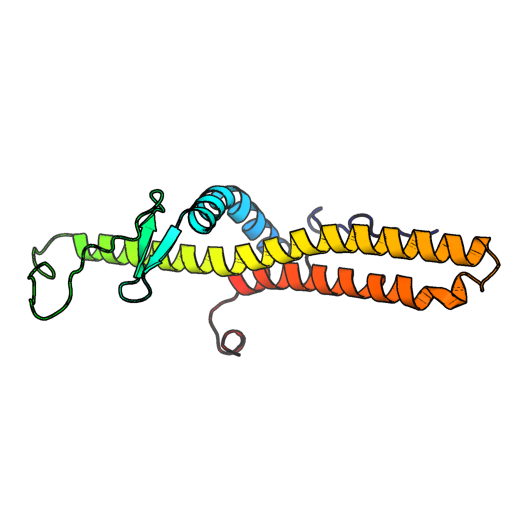CA . SER A 1 85 ? -13.454 0.551 39.636 1.00 53.94 85 SER A CA 1
ATOM 628 C C . SER A 1 85 ? -13.378 -0.675 38.724 1.00 53.94 85 SER A C 1
ATOM 630 O O . SER A 1 85 ? -12.583 -0.655 37.794 1.00 53.94 85 SER A O 1
ATOM 632 N N . VAL A 1 86 ? -14.227 -1.700 38.879 1.00 53.84 86 VAL A N 1
ATOM 633 C CA . VAL A 1 86 ? -14.214 -2.872 37.971 1.00 53.84 86 VAL A CA 1
ATOM 634 C C . VAL A 1 86 ? -14.609 -2.475 36.544 1.00 53.84 86 VAL A C 1
ATOM 636 O O . VAL A 1 86 ? -14.034 -2.965 35.574 1.00 53.84 86 VAL A O 1
ATOM 639 N N . ALA A 1 87 ? -15.560 -1.546 36.398 1.00 55.53 87 ALA A N 1
ATOM 640 C CA . ALA A 1 87 ? -15.947 -1.012 35.094 1.00 55.53 87 ALA A CA 1
ATOM 641 C C . ALA A 1 87 ? -14.857 -0.101 34.509 1.00 55.53 87 ALA A C 1
ATOM 643 O O . ALA A 1 87 ? -14.588 -0.170 33.311 1.00 55.53 87 ALA A O 1
ATOM 644 N N . ALA A 1 88 ? -14.203 0.714 35.345 1.00 56.53 88 ALA A N 1
ATOM 645 C CA . ALA A 1 88 ? -13.089 1.568 34.931 1.00 56.53 88 ALA A CA 1
ATOM 646 C C . ALA A 1 88 ? -11.868 0.744 34.479 1.00 56.53 88 ALA A C 1
ATOM 648 O O . ALA A 1 88 ? -11.312 1.008 33.416 1.00 56.53 88 ALA A O 1
ATOM 649 N N . GLU A 1 89 ? -11.529 -0.315 35.214 1.00 56.97 89 GLU A N 1
ATOM 650 C CA . GLU A 1 89 ? -10.463 -1.262 34.876 1.00 56.97 89 GLU A CA 1
ATOM 651 C C . GLU A 1 89 ? -10.798 -2.042 33.594 1.00 56.97 89 GLU A C 1
ATOM 653 O O . GLU A 1 89 ? -9.992 -2.130 32.667 1.00 56.97 89 GLU A O 1
ATOM 658 N N . ALA A 1 90 ? -12.038 -2.528 33.463 1.00 62.41 90 ALA A N 1
ATOM 659 C CA . ALA A 1 90 ? -12.499 -3.185 32.241 1.00 62.41 90 ALA A CA 1
ATOM 660 C C . ALA A 1 90 ? -12.477 -2.243 31.023 1.00 62.41 90 ALA A C 1
ATOM 662 O O . ALA A 1 90 ? -12.178 -2.682 29.908 1.00 62.41 90 ALA A O 1
ATOM 663 N N . ASN A 1 91 ? -12.779 -0.956 31.215 1.00 65.12 91 ASN A N 1
ATOM 664 C CA . ASN A 1 91 ? -12.697 0.058 30.166 1.00 65.12 91 ASN A CA 1
ATOM 665 C C . ASN A 1 91 ? -11.245 0.341 29.771 1.00 65.12 91 ASN A C 1
ATOM 667 O O . ASN A 1 91 ? -10.957 0.418 28.577 1.00 65.12 91 ASN A O 1
ATOM 671 N N . HIS A 1 92 ? -10.329 0.413 30.737 1.00 70.44 92 HIS A N 1
ATOM 672 C CA . HIS A 1 92 ? -8.902 0.599 30.486 1.00 70.44 92 HIS A CA 1
ATOM 673 C C . HIS A 1 92 ? -8.309 -0.565 29.673 1.00 70.44 92 HIS A C 1
ATOM 675 O O . HIS A 1 92 ? -7.682 -0.352 28.633 1.00 70.44 92 HIS A O 1
ATOM 681 N N . VAL A 1 93 ? -8.607 -1.812 30.054 1.00 72.69 93 VAL A N 1
ATOM 682 C CA . VAL A 1 93 ? -8.167 -3.009 29.313 1.00 72.69 93 VAL A CA 1
ATOM 683 C C . VAL A 1 93 ? -8.754 -3.054 27.895 1.00 72.69 93 VAL A C 1
ATOM 685 O O . VAL A 1 93 ? -8.056 -3.411 26.943 1.00 72.69 93 VAL A O 1
ATOM 688 N N . LYS A 1 94 ? -10.029 -2.678 27.716 1.00 74.75 94 LYS A N 1
ATOM 689 C CA . LYS A 1 94 ? -10.658 -2.593 26.384 1.00 74.75 94 LYS A CA 1
ATOM 690 C C . LYS A 1 94 ? -10.014 -1.516 25.513 1.00 74.75 94 LYS A C 1
ATOM 692 O O . LYS A 1 94 ? -9.732 -1.791 24.347 1.00 74.75 94 LYS A O 1
ATOM 697 N N . ALA A 1 95 ? -9.770 -0.329 26.067 1.00 74.56 95 ALA A N 1
ATOM 698 C CA . ALA A 1 95 ? -9.126 0.777 25.362 1.00 74.56 95 ALA A CA 1
ATOM 699 C C . ALA A 1 95 ? -7.718 0.386 24.896 1.00 74.56 95 ALA A C 1
ATOM 701 O O . ALA A 1 95 ? -7.383 0.557 23.725 1.00 74.56 95 ALA A O 1
ATOM 702 N N . ARG A 1 96 ? -6.940 -0.254 25.775 1.00 76.94 96 ARG A N 1
ATOM 703 C CA . ARG A 1 96 ? -5.610 -0.771 25.446 1.00 76.94 96 ARG A CA 1
ATOM 704 C C . ARG A 1 96 ? -5.646 -1.793 24.306 1.00 76.94 96 ARG A C 1
ATOM 706 O O . ARG A 1 96 ? -4.932 -1.629 23.323 1.00 76.94 96 ARG A O 1
ATOM 713 N N . ARG A 1 97 ? -6.520 -2.804 24.376 1.00 81.06 97 ARG A N 1
ATOM 714 C CA . ARG A 1 97 ? -6.663 -3.806 23.298 1.00 81.06 97 ARG A CA 1
ATOM 715 C C . ARG A 1 97 ? -7.088 -3.179 21.968 1.00 81.06 97 ARG A C 1
ATOM 717 O O . ARG A 1 97 ? -6.652 -3.619 20.906 1.00 81.06 97 ARG A O 1
ATOM 724 N N . ALA A 1 98 ? -7.956 -2.167 22.007 1.00 83.56 98 ALA A N 1
ATOM 725 C CA . ALA A 1 98 ? -8.379 -1.443 20.811 1.00 83.56 98 ALA A CA 1
ATOM 726 C C . ALA A 1 98 ? -7.219 -0.657 20.178 1.00 83.56 98 ALA A C 1
ATOM 728 O O . ALA A 1 98 ? -7.092 -0.643 18.949 1.00 83.56 98 ALA A O 1
ATOM 729 N N . LEU A 1 99 ? -6.359 -0.060 21.007 1.00 84.38 99 LEU A N 1
ATOM 730 C CA . LEU A 1 99 ? -5.161 0.652 20.575 1.00 84.38 99 LEU A CA 1
ATOM 731 C C . LEU A 1 99 ? -4.101 -0.296 20.003 1.00 84.38 99 LEU A C 1
ATOM 733 O O . LEU A 1 99 ? -3.618 -0.059 18.901 1.00 84.38 99 LEU A O 1
ATOM 737 N N . GLU A 1 100 ? -3.803 -1.405 20.681 1.00 84.50 100 GLU A N 1
ATOM 738 C CA . GLU A 1 100 ? -2.900 -2.454 20.179 1.00 84.50 100 GLU A CA 1
ATOM 739 C C . GLU A 1 100 ? -3.373 -2.986 18.820 1.00 84.50 100 GLU A C 1
ATOM 741 O O . GLU A 1 100 ? -2.588 -3.109 17.876 1.00 84.50 100 GLU A O 1
ATOM 746 N N . LYS A 1 101 ? -4.686 -3.235 18.686 1.00 88.69 101 LYS A N 1
ATOM 747 C CA . LYS A 1 101 ? -5.290 -3.600 17.402 1.00 88.69 101 LYS A CA 1
ATOM 748 C C . LYS A 1 101 ? -5.025 -2.511 16.366 1.00 88.69 101 LYS A C 1
ATOM 750 O O . LYS A 1 101 ? -4.585 -2.834 15.273 1.00 88.69 101 LYS A O 1
ATOM 755 N N . TYR A 1 102 ? -5.300 -1.243 16.663 1.00 90.25 102 TYR A N 1
ATOM 756 C CA . TYR A 1 102 ? -5.065 -0.157 15.709 1.00 90.25 102 TYR A CA 1
ATOM 757 C C . TYR A 1 102 ? -3.599 -0.083 15.266 1.00 90.25 102 TYR A C 1
ATOM 759 O O . TYR A 1 102 ? -3.342 -0.138 14.064 1.00 90.25 102 TYR A O 1
ATOM 767 N N . LEU A 1 103 ? -2.658 -0.071 16.214 1.00 89.75 103 LEU A N 1
ATOM 768 C CA . LEU A 1 103 ? -1.218 -0.028 15.952 1.00 89.75 103 LEU A CA 1
ATOM 769 C C . LEU A 1 103 ? -0.769 -1.147 15.012 1.00 89.75 103 LEU A C 1
ATOM 771 O O . LEU A 1 103 ? -0.075 -0.886 14.031 1.00 89.75 103 LEU A O 1
ATOM 775 N N . HIS A 1 104 ? -1.232 -2.375 15.254 1.00 89.75 104 HIS A N 1
ATOM 776 C CA . HIS A 1 104 ? -0.889 -3.532 14.431 1.00 89.75 104 HIS A CA 1
ATOM 777 C C . HIS A 1 104 ? -1.213 -3.330 12.940 1.00 89.75 104 HIS A C 1
ATOM 779 O O . HIS A 1 104 ? -0.396 -3.664 12.075 1.00 89.75 104 HIS A O 1
ATOM 785 N N . TYR A 1 105 ? -2.408 -2.819 12.628 1.00 93.81 105 TYR A N 1
ATOM 786 C CA . TYR A 1 105 ? -2.836 -2.602 11.241 1.00 93.81 105 TYR A CA 1
ATOM 787 C C . TYR A 1 105 ? -2.266 -1.300 10.667 1.00 93.81 105 TYR A C 1
ATOM 789 O O . TYR A 1 105 ? -1.901 -1.268 9.491 1.00 93.81 105 TYR A O 1
ATOM 797 N N . TYR A 1 106 ? -2.147 -0.254 11.490 1.00 93.56 106 TYR A N 1
ATOM 798 C CA . TYR A 1 106 ? -1.616 1.045 11.086 1.00 93.56 106 TYR A CA 1
ATOM 799 C C . TYR A 1 106 ? -0.157 0.956 10.653 1.00 93.56 106 TYR A C 1
ATOM 801 O O 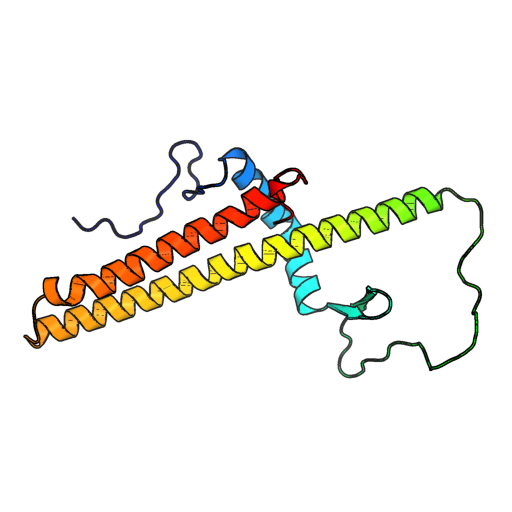. TYR A 1 106 ? 0.172 1.381 9.549 1.00 93.56 106 TYR A O 1
ATOM 809 N N . GLU A 1 107 ? 0.697 0.320 11.456 1.00 90.88 107 GLU A N 1
ATOM 810 C CA . GLU A 1 107 ? 2.118 0.171 11.140 1.00 90.88 107 GLU A CA 1
ATOM 811 C C . GLU A 1 107 ? 2.321 -0.544 9.795 1.00 90.88 107 GLU A C 1
ATOM 813 O O . GLU A 1 107 ? 3.135 -0.137 8.969 1.00 90.88 107 GLU A O 1
ATOM 818 N N . ARG A 1 108 ? 1.533 -1.589 9.518 1.00 94.31 108 ARG A N 1
ATOM 819 C CA . ARG A 1 108 ? 1.609 -2.329 8.249 1.00 94.31 108 ARG A CA 1
ATOM 820 C C . ARG A 1 108 ? 1.132 -1.486 7.073 1.00 94.31 108 ARG A C 1
ATOM 822 O O . ARG A 1 108 ? 1.821 -1.426 6.055 1.00 94.31 108 ARG A O 1
ATOM 829 N N . PHE A 1 109 ? -0.008 -0.811 7.217 1.00 94.88 109 PHE A N 1
ATOM 830 C CA . PHE A 1 109 ? -0.515 0.125 6.213 1.00 94.88 109 PHE A CA 1
ATOM 831 C C . PHE A 1 109 ? 0.526 1.208 5.885 1.00 94.88 109 PHE A C 1
ATOM 833 O O . PHE A 1 109 ? 0.852 1.436 4.717 1.00 94.88 109 PHE A O 1
ATOM 840 N N . GLU A 1 110 ? 1.105 1.830 6.910 1.00 93.69 110 GLU A N 1
ATOM 841 C CA . GLU A 1 110 ? 2.103 2.887 6.768 1.00 93.69 110 GLU A CA 1
ATOM 842 C C . GLU A 1 110 ? 3.414 2.358 6.158 1.00 93.69 110 GLU A C 1
ATOM 844 O O . GLU A 1 110 ? 3.986 2.987 5.266 1.00 93.69 110 GLU A O 1
ATOM 849 N N . ASN A 1 111 ? 3.861 1.162 6.550 1.00 92.81 111 ASN A N 1
ATOM 850 C CA . ASN A 1 111 ? 5.045 0.514 5.981 1.00 92.81 111 ASN A CA 1
ATOM 851 C C . ASN A 1 111 ? 4.892 0.237 4.482 1.00 92.81 111 ASN A C 1
ATOM 853 O O . ASN A 1 111 ? 5.836 0.451 3.710 1.00 92.81 111 ASN A O 1
ATOM 857 N N . HIS A 1 112 ? 3.709 -0.199 4.039 1.00 94.19 112 HIS A N 1
ATOM 858 C CA . HIS A 1 112 ? 3.433 -0.350 2.612 1.00 94.19 112 HIS A CA 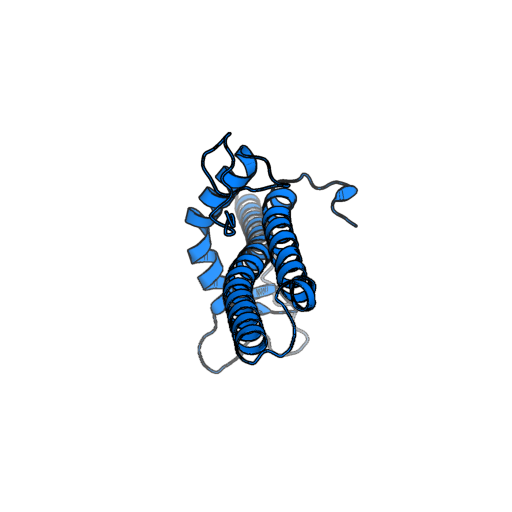1
ATOM 859 C C . HIS A 1 112 ? 3.395 1.005 1.893 1.00 94.19 112 HIS A C 1
ATOM 861 O O . HIS A 1 112 ? 3.995 1.112 0.824 1.00 94.19 112 HIS A O 1
ATOM 867 N N . SER A 1 113 ? 2.814 2.045 2.502 1.00 92.44 113 SER A N 1
ATOM 868 C CA . SER A 1 113 ? 2.840 3.420 1.972 1.00 92.44 113 SER A CA 1
ATOM 869 C C . SER A 1 113 ? 4.270 3.949 1.781 1.00 92.44 113 SER A C 1
ATOM 871 O O . SER A 1 113 ? 4.638 4.419 0.703 1.00 92.44 113 SER A O 1
ATOM 873 N N . LYS A 1 114 ? 5.133 3.800 2.795 1.00 93.12 114 LYS A N 1
ATOM 874 C CA . LYS A 1 114 ? 6.561 4.162 2.720 1.00 93.12 114 LYS A CA 1
ATOM 875 C C . LYS A 1 114 ? 7.280 3.376 1.624 1.00 93.12 114 LYS A C 1
ATOM 877 O O . LYS A 1 114 ? 8.021 3.949 0.829 1.00 93.12 114 LYS A O 1
ATOM 882 N N . SER A 1 115 ? 7.026 2.073 1.547 1.00 93.81 115 SER A N 1
ATOM 883 C CA . SER A 1 115 ? 7.634 1.199 0.543 1.00 93.81 115 SER A CA 1
ATOM 884 C C . SER A 1 115 ? 7.208 1.552 -0.890 1.00 93.81 115 SER A C 1
ATOM 886 O O . SER A 1 115 ? 8.041 1.492 -1.789 1.00 93.81 115 SER A O 1
ATOM 888 N N . LEU A 1 116 ? 5.960 1.982 -1.117 1.00 92.31 116 LEU A N 1
ATOM 889 C CA . LEU A 1 116 ? 5.502 2.462 -2.430 1.00 92.31 116 LEU A CA 1
ATOM 890 C C . LEU A 1 116 ? 6.316 3.667 -2.918 1.00 92.31 116 LEU A C 1
ATOM 892 O O . LEU A 1 116 ? 6.693 3.720 -4.087 1.00 92.31 116 LEU A O 1
ATOM 896 N N . LYS A 1 117 ? 6.659 4.600 -2.019 1.00 91.31 117 LYS A N 1
ATOM 897 C CA . LYS A 1 117 ? 7.508 5.757 -2.359 1.00 91.31 117 LYS A CA 1
ATOM 898 C C . LYS A 1 117 ? 8.901 5.323 -2.825 1.00 91.31 117 LYS A C 1
ATOM 900 O O . LYS A 1 117 ? 9.436 5.883 -3.778 1.00 91.31 117 LYS A O 1
ATOM 905 N N . LEU A 1 118 ? 9.483 4.310 -2.180 1.00 94.00 118 LEU A N 1
ATOM 906 C CA . LEU A 1 118 ? 10.784 3.755 -2.574 1.00 94.00 118 LEU A CA 1
ATOM 907 C C . LEU A 1 118 ? 10.706 3.011 -3.911 1.00 94.00 118 LEU A C 1
ATOM 909 O O . LEU A 1 118 ? 11.619 3.108 -4.731 1.00 94.00 118 LEU A O 1
ATOM 913 N N . GLU A 1 119 ? 9.612 2.295 -4.157 1.00 92.94 119 GLU A N 1
ATOM 914 C CA . GLU A 1 119 ? 9.393 1.611 -5.430 1.00 92.94 119 GLU A CA 1
ATOM 915 C C . GLU A 1 119 ? 9.215 2.572 -6.598 1.00 92.94 119 GLU A C 1
ATOM 917 O O . GLU A 1 119 ? 9.704 2.277 -7.687 1.00 92.94 119 GLU A O 1
ATOM 922 N N . GLN A 1 120 ? 8.599 3.735 -6.378 1.00 90.00 120 GLN A N 1
ATOM 923 C CA . GLN A 1 120 ? 8.548 4.779 -7.397 1.00 90.00 120 GLN A CA 1
ATOM 924 C C . GLN A 1 120 ? 9.962 5.224 -7.793 1.00 90.00 120 GLN A C 1
ATOM 926 O O . GLN A 1 120 ? 10.323 5.187 -8.965 1.00 90.00 120 GLN A O 1
ATOM 931 N N . GLN A 1 121 ? 10.825 5.509 -6.813 1.00 92.75 121 GLN A N 1
ATOM 932 C CA . GLN A 1 121 ? 12.225 5.852 -7.092 1.00 92.75 121 GLN A CA 1
ATOM 933 C C . GLN A 1 121 ? 12.978 4.717 -7.801 1.00 92.75 121 GLN A C 1
ATOM 935 O O . GLN A 1 121 ? 13.876 4.960 -8.611 1.00 92.75 121 GLN A O 1
ATOM 940 N N . PHE A 1 122 ? 12.657 3.463 -7.477 1.00 92.56 122 PHE A N 1
ATOM 941 C CA . PHE A 1 122 ? 13.243 2.295 -8.124 1.00 92.56 122 PHE A CA 1
ATOM 942 C C . PHE A 1 122 ? 12.801 2.164 -9.586 1.00 92.56 122 PHE A C 1
ATOM 944 O O . PHE A 1 122 ? 13.644 1.911 -10.448 1.00 92.56 122 PHE A O 1
ATOM 951 N N . ARG A 1 123 ? 11.522 2.408 -9.887 1.00 91.69 123 ARG A N 1
ATOM 952 C CA . ARG A 1 123 ? 11.005 2.474 -11.261 1.00 91.69 123 ARG A CA 1
ATOM 953 C C . ARG A 1 123 ? 11.711 3.541 -12.075 1.00 91.69 123 ARG A C 1
ATOM 955 O O . ARG A 1 123 ? 12.197 3.226 -13.155 1.00 91.69 123 ARG A O 1
ATOM 962 N N . ASP A 1 124 ? 11.870 4.743 -11.527 1.00 92.94 124 ASP A N 1
ATOM 963 C CA . ASP A 1 124 ? 12.570 5.833 -12.216 1.00 92.94 124 ASP A CA 1
ATOM 964 C C . ASP A 1 124 ? 14.031 5.453 -12.516 1.00 92.94 124 ASP A C 1
ATOM 966 O O . ASP A 1 124 ? 14.589 5.792 -13.559 1.00 92.94 124 ASP A O 1
ATOM 970 N N . LYS A 1 125 ? 14.683 4.710 -11.609 1.00 95.88 125 LYS A N 1
ATOM 971 C CA . LYS A 1 125 ? 16.034 4.169 -11.841 1.00 95.88 125 LYS A CA 1
ATOM 972 C C . LYS A 1 125 ? 16.053 3.104 -12.938 1.00 95.88 125 LYS A C 1
ATOM 974 O O . LYS A 1 125 ? 16.998 3.105 -13.723 1.00 95.88 125 LYS A O 1
ATOM 979 N N . ILE A 1 126 ? 15.065 2.208 -12.988 1.00 95.31 126 ILE A N 1
ATOM 980 C CA . ILE A 1 126 ? 14.931 1.229 -14.076 1.00 95.31 126 ILE A CA 1
ATOM 981 C C . ILE A 1 126 ? 14.742 1.964 -15.399 1.00 95.31 126 ILE A C 1
ATOM 983 O O . ILE A 1 126 ? 15.497 1.709 -16.329 1.00 95.31 126 ILE A O 1
ATOM 987 N N . GLN A 1 127 ? 13.814 2.917 -15.456 1.00 94.75 127 GLN A N 1
ATOM 988 C CA . GLN A 1 127 ? 13.507 3.682 -16.660 1.00 94.75 127 GLN A CA 1
ATOM 989 C C . GLN A 1 127 ? 14.753 4.383 -17.216 1.00 94.75 127 GLN A C 1
ATOM 991 O O . GLN A 1 127 ? 15.120 4.154 -18.366 1.00 94.75 127 GLN A O 1
ATOM 996 N N . ARG A 1 128 ? 15.495 5.112 -16.371 1.00 96.12 128 ARG A N 1
ATOM 997 C CA . ARG A 1 128 ? 16.760 5.753 -16.776 1.00 96.12 128 ARG A CA 1
ATOM 998 C C . ARG A 1 128 ? 17.803 4.763 -17.297 1.00 96.12 128 ARG A C 1
ATOM 1000 O O . ARG A 1 128 ? 18.554 5.082 -18.212 1.00 96.12 128 ARG A O 1
ATOM 1007 N N . LYS A 1 129 ? 17.887 3.563 -16.710 1.00 96.56 129 LYS A N 1
ATOM 1008 C CA . LYS A 1 129 ? 18.818 2.523 -17.178 1.00 96.56 129 LYS A CA 1
ATOM 1009 C C . LYS A 1 129 ? 18.405 1.948 -18.529 1.00 96.56 129 LYS A C 1
ATOM 1011 O O . LYS A 1 129 ? 19.280 1.695 -19.350 1.00 96.56 129 LYS A O 1
ATOM 1016 N N . ILE A 1 130 ? 17.107 1.749 -18.747 1.00 96.12 130 ILE A N 1
ATOM 1017 C CA . ILE A 1 130 ? 16.571 1.301 -20.036 1.00 96.12 130 ILE A CA 1
ATOM 1018 C C . ILE A 1 130 ? 16.878 2.347 -21.108 1.00 96.12 130 ILE A C 1
ATOM 1020 O O . ILE A 1 130 ? 17.421 2.006 -22.151 1.00 96.12 130 ILE A O 1
ATOM 1024 N N . GLU A 1 131 ? 16.610 3.623 -20.830 1.00 95.88 131 GLU A N 1
ATOM 1025 C CA . GLU A 1 131 ? 16.916 4.727 -21.746 1.00 95.88 131 GLU A CA 1
ATOM 1026 C C . GLU A 1 131 ? 18.408 4.797 -22.080 1.00 95.88 131 GLU A C 1
ATOM 1028 O O . GLU A 1 131 ? 18.766 4.910 -23.248 1.00 95.88 131 GLU A O 1
ATOM 1033 N N . ALA A 1 132 ? 19.287 4.660 -21.082 1.00 96.81 132 ALA A N 1
ATOM 1034 C CA . ALA A 1 132 ? 20.729 4.634 -21.309 1.00 96.81 132 ALA A CA 1
ATOM 1035 C C . ALA A 1 132 ? 21.159 3.472 -22.222 1.00 96.81 132 ALA A C 1
ATOM 1037 O O . ALA A 1 132 ? 21.949 3.688 -23.133 1.00 96.81 132 ALA A O 1
ATOM 1038 N N . LYS A 1 133 ? 20.613 2.264 -22.016 1.00 96.50 133 LYS A N 1
ATOM 1039 C CA . LYS A 1 133 ? 20.887 1.087 -22.858 1.00 96.50 133 LYS A CA 1
ATOM 1040 C C . LYS A 1 133 ? 20.430 1.290 -24.301 1.00 96.50 133 LYS A C 1
ATOM 1042 O O . LYS A 1 133 ? 21.193 1.040 -25.225 1.00 96.50 133 LYS A O 1
ATOM 1047 N N . VAL A 1 134 ? 19.213 1.799 -24.485 1.00 96.25 134 VAL A N 1
ATOM 1048 C CA . VAL A 1 134 ? 18.653 2.071 -25.817 1.00 96.25 134 VAL A CA 1
ATOM 1049 C C . VAL A 1 134 ? 19.449 3.162 -26.542 1.00 96.25 134 VAL A C 1
ATOM 1051 O O . VAL A 1 134 ? 19.714 3.032 -27.735 1.00 96.25 134 VAL A O 1
ATOM 1054 N N . ASN A 1 135 ? 19.872 4.212 -25.832 1.00 96.56 135 ASN A N 1
ATOM 1055 C CA . ASN A 1 135 ? 20.686 5.293 -26.397 1.00 96.56 135 ASN A CA 1
ATOM 1056 C C . ASN A 1 135 ? 22.108 4.845 -26.766 1.00 96.56 135 ASN A C 1
ATOM 1058 O O . ASN A 1 135 ? 22.684 5.388 -27.702 1.00 96.56 135 ASN A O 1
ATOM 1062 N N . ASP A 1 136 ? 22.659 3.857 -26.059 1.00 97.44 136 ASP A N 1
ATOM 1063 C CA . ASP A 1 136 ? 23.947 3.221 -26.375 1.00 97.44 136 ASP A CA 1
ATOM 1064 C C . ASP A 1 136 ? 23.831 2.172 -27.500 1.00 97.44 136 ASP A C 1
ATOM 1066 O O . ASP A 1 136 ? 24.786 1.469 -27.813 1.00 97.44 136 ASP A O 1
ATOM 1070 N N . HIS A 1 137 ? 22.647 2.045 -28.114 1.00 95.69 137 HIS A N 1
ATOM 1071 C CA . HIS A 1 137 ? 22.319 1.020 -29.107 1.00 95.69 137 HIS A CA 1
ATOM 1072 C C . HIS A 1 137 ? 22.467 -0.430 -28.592 1.00 95.69 137 HIS A C 1
ATOM 1074 O O . HIS A 1 137 ? 22.526 -1.370 -29.387 1.00 95.69 137 HIS A O 1
ATOM 1080 N N . ASP A 1 138 ? 22.464 -0.630 -27.269 1.00 96.19 138 ASP A N 1
ATOM 1081 C CA . ASP A 1 138 ? 22.482 -1.939 -26.609 1.00 96.19 138 ASP A CA 1
ATOM 1082 C C . ASP A 1 138 ? 21.047 -2.465 -26.427 1.00 96.19 138 ASP A C 1
ATOM 1084 O O . ASP A 1 138 ? 20.449 -2.437 -25.342 1.00 96.19 138 ASP A O 1
ATOM 1088 N N . GLY A 1 139 ? 20.469 -2.899 -27.547 1.00 94.38 139 GLY A N 1
ATOM 1089 C CA . GLY A 1 139 ? 19.097 -3.391 -27.636 1.00 94.38 139 GLY A CA 1
ATOM 1090 C C . GLY A 1 139 ? 18.050 -2.289 -27.810 1.00 94.38 139 GLY A C 1
ATOM 1091 O O . GLY A 1 139 ? 18.335 -1.095 -27.901 1.00 94.38 139 GLY A O 1
ATOM 1092 N N . THR A 1 140 ? 16.795 -2.710 -27.886 1.00 95.12 140 THR A N 1
ATOM 1093 C CA . THR A 1 140 ? 15.626 -1.849 -28.080 1.00 95.12 140 THR A CA 1
ATOM 1094 C C . THR A 1 140 ? 14.799 -1.757 -26.803 1.00 95.12 140 THR A C 1
ATOM 1096 O O . THR A 1 140 ? 14.947 -2.548 -25.876 1.00 95.12 140 THR A O 1
ATOM 1099 N N . TRP A 1 141 ? 13.868 -0.805 -26.742 1.00 93.25 141 TRP A N 1
ATOM 1100 C CA . TRP A 1 141 ? 12.988 -0.663 -25.578 1.00 93.25 141 TRP A CA 1
ATOM 1101 C C . TRP A 1 141 ? 12.185 -1.943 -25.268 1.00 93.25 141 TRP A C 1
ATOM 1103 O O . TRP A 1 141 ? 11.949 -2.257 -24.101 1.00 93.25 141 TRP A O 1
ATOM 1113 N N . ILE A 1 142 ? 11.809 -2.710 -26.300 1.00 95.44 142 ILE A N 1
ATOM 1114 C CA . ILE A 1 142 ? 11.056 -3.968 -26.162 1.00 95.44 142 ILE A CA 1
ATOM 1115 C C . ILE A 1 142 ? 11.878 -5.017 -25.406 1.00 95.44 142 ILE A C 1
ATOM 1117 O O . ILE A 1 142 ? 11.331 -5.703 -24.541 1.00 95.44 142 ILE A O 1
ATOM 1121 N N . ASP A 1 143 ? 13.187 -5.084 -25.657 1.00 95.31 143 ASP A N 1
ATOM 1122 C CA . ASP A 1 143 ? 14.085 -6.044 -25.007 1.00 95.31 143 ASP A CA 1
ATOM 1123 C C . ASP A 1 143 ? 14.134 -5.845 -23.488 1.00 95.31 143 ASP A C 1
ATOM 1125 O O . ASP A 1 143 ? 14.338 -6.796 -22.739 1.00 95.31 143 ASP A O 1
ATOM 1129 N N . TRP A 1 144 ? 13.875 -4.623 -23.014 1.00 95.44 144 TRP A N 1
ATOM 1130 C CA . TRP A 1 144 ? 13.926 -4.260 -21.598 1.00 95.44 144 TRP A CA 1
ATOM 1131 C C . TRP A 1 144 ? 12.551 -4.076 -20.944 1.00 95.44 144 TRP A C 1
ATOM 1133 O O . TRP A 1 144 ? 12.462 -3.901 -19.724 1.00 95.44 144 TRP A O 1
ATOM 1143 N N . GLN A 1 145 ? 11.468 -4.142 -21.722 1.00 93.06 145 GLN A N 1
ATOM 1144 C CA . GLN A 1 145 ? 10.107 -3.857 -21.263 1.00 93.06 145 GLN A CA 1
ATOM 1145 C C . GLN A 1 145 ? 9.697 -4.720 -20.057 1.00 93.06 145 GLN A C 1
ATOM 1147 O O . GLN A 1 145 ? 8.973 -4.259 -19.171 1.00 93.06 145 GLN A O 1
ATOM 1152 N N . TYR A 1 146 ? 10.185 -5.961 -19.977 1.00 95.19 146 TYR A N 1
ATOM 1153 C CA . TYR A 1 146 ? 9.884 -6.871 -18.872 1.00 95.19 146 TYR A CA 1
ATOM 1154 C C . TYR A 1 146 ? 10.338 -6.328 -17.504 1.00 95.19 146 TYR A C 1
ATOM 1156 O O . TYR A 1 146 ? 9.640 -6.542 -16.515 1.00 95.19 146 TYR A O 1
ATOM 1164 N N . LEU A 1 147 ? 11.448 -5.577 -17.432 1.00 95.31 147 LEU A N 1
ATOM 1165 C CA . LEU A 1 147 ? 11.933 -4.967 -16.185 1.00 95.31 147 LEU A CA 1
ATOM 1166 C C . LEU A 1 147 ? 10.976 -3.875 -15.704 1.00 95.31 147 LEU A C 1
ATOM 1168 O O . LEU A 1 147 ? 10.595 -3.838 -14.531 1.00 95.31 147 LEU A O 1
ATOM 1172 N N . HIS A 1 148 ? 10.544 -3.016 -16.628 1.00 91.62 148 HIS A N 1
ATOM 1173 C CA . HIS A 1 148 ? 9.559 -1.982 -16.340 1.00 91.62 148 HIS A CA 1
ATOM 1174 C C . HIS A 1 148 ? 8.204 -2.594 -15.943 1.00 91.62 148 HIS A C 1
ATOM 1176 O O . HIS A 1 148 ? 7.565 -2.133 -14.995 1.00 91.62 148 HIS A O 1
ATOM 1182 N N . ASN A 1 149 ? 7.782 -3.675 -16.608 1.00 93.00 149 ASN A N 1
ATOM 1183 C CA . ASN A 1 149 ? 6.549 -4.403 -16.297 1.00 93.00 149 ASN A CA 1
ATOM 1184 C C . ASN A 1 149 ? 6.614 -5.163 -14.964 1.00 93.00 149 ASN A C 1
ATOM 1186 O O . ASN A 1 149 ? 5.593 -5.289 -14.288 1.00 93.00 149 ASN A O 1
ATOM 1190 N N . ALA A 1 150 ? 7.786 -5.644 -14.551 1.00 95.81 150 ALA A N 1
ATOM 1191 C CA . ALA A 1 150 ? 7.968 -6.271 -13.247 1.00 95.81 150 ALA A CA 1
ATOM 1192 C C . ALA A 1 150 ? 7.866 -5.235 -12.115 1.00 95.81 150 ALA A C 1
ATOM 1194 O O . ALA A 1 150 ? 7.109 -5.436 -11.166 1.00 95.81 150 ALA A O 1
ATOM 1195 N N . ALA A 1 151 ? 8.544 -4.088 -12.243 1.00 93.94 151 ALA A N 1
ATOM 1196 C CA . ALA A 1 151 ? 8.438 -2.989 -11.275 1.00 93.94 151 ALA A CA 1
ATOM 1197 C C . ALA A 1 151 ? 7.009 -2.402 -11.244 1.00 93.94 151 ALA A C 1
ATOM 1199 O O . ALA A 1 151 ? 6.389 -2.288 -10.186 1.00 93.94 151 ALA A O 1
ATOM 1200 N N . THR A 1 152 ? 6.463 -2.145 -12.437 1.00 91.12 152 THR A N 1
ATOM 1201 C CA . THR A 1 152 ? 5.072 -2.399 -12.864 1.00 91.12 152 THR A CA 1
ATOM 1202 C C . THR A 1 152 ? 4.122 -3.084 -11.873 1.00 91.12 152 THR A C 1
ATOM 1204 O O . THR A 1 152 ? 3.273 -2.505 -11.188 1.00 91.12 152 THR A O 1
ATOM 1207 N N . LEU A 1 153 ? 4.258 -4.399 -11.861 1.00 92.88 153 LEU A N 1
ATOM 1208 C CA . LEU A 1 153 ? 3.425 -5.308 -11.110 1.00 92.88 153 LEU A CA 1
ATOM 1209 C C . LEU A 1 153 ? 3.683 -5.208 -9.606 1.00 92.88 153 LEU A C 1
ATOM 1211 O O . LEU A 1 153 ? 2.727 -5.184 -8.835 1.00 92.88 153 LEU A O 1
ATOM 1215 N N . LEU A 1 154 ? 4.947 -5.081 -9.196 1.00 93.31 154 LEU A N 1
ATOM 1216 C CA . LEU A 1 154 ? 5.333 -5.012 -7.789 1.00 93.31 154 LEU A CA 1
ATOM 1217 C C . LEU A 1 154 ? 4.606 -3.875 -7.049 1.00 93.31 154 LEU A C 1
ATOM 1219 O O . LEU A 1 154 ? 3.986 -4.113 -6.013 1.00 93.31 154 LEU A O 1
ATOM 1223 N N . THR A 1 155 ? 4.584 -2.673 -7.628 1.00 91.19 155 THR A N 1
ATOM 1224 C CA . THR A 1 155 ? 3.886 -1.518 -7.033 1.00 91.19 155 THR A CA 1
ATOM 1225 C C . THR A 1 155 ? 2.380 -1.716 -6.982 1.00 91.19 155 THR A C 1
ATOM 1227 O O . THR A 1 155 ? 1.763 -1.367 -5.980 1.00 91.19 155 THR A O 1
ATOM 1230 N N . LYS A 1 156 ? 1.775 -2.345 -8.001 1.00 90.25 156 LYS A N 1
ATOM 1231 C CA . LYS A 1 156 ? 0.342 -2.685 -7.975 1.00 90.25 156 LYS A CA 1
ATOM 1232 C C . LYS A 1 156 ? 0.027 -3.658 -6.838 1.00 90.25 156 LYS A C 1
ATOM 1234 O O . LYS A 1 156 ? -0.883 -3.404 -6.056 1.00 90.25 156 LYS A O 1
ATOM 1239 N N . CYS A 1 157 ? 0.808 -4.729 -6.701 1.00 93.12 157 CYS A N 1
ATOM 1240 C CA . CYS A 1 157 ? 0.650 -5.699 -5.617 1.00 93.12 157 CYS A CA 1
ATOM 1241 C C . CYS A 1 157 ? 0.811 -5.045 -4.243 1.00 93.12 157 CYS A C 1
ATOM 1243 O O . CYS A 1 157 ? 0.008 -5.289 -3.344 1.00 93.12 157 CYS A O 1
ATOM 1245 N N . ARG A 1 158 ? 1.825 -4.190 -4.077 1.00 94.19 158 ARG A N 1
ATOM 1246 C CA . ARG A 1 158 ? 2.065 -3.481 -2.819 1.00 94.19 158 ARG A CA 1
ATOM 1247 C C . ARG A 1 158 ? 0.931 -2.530 -2.465 1.00 94.19 158 ARG A C 1
ATOM 1249 O O . ARG A 1 158 ? 0.537 -2.471 -1.304 1.00 94.19 158 ARG A O 1
ATOM 1256 N N . TYR A 1 159 ? 0.413 -1.818 -3.455 1.00 92.44 159 TYR A N 1
ATOM 1257 C CA . TYR A 1 159 ? -0.725 -0.931 -3.289 1.00 92.44 159 TYR A CA 1
ATOM 1258 C C . TYR A 1 159 ? -1.963 -1.709 -2.838 1.00 92.44 159 TYR A C 1
ATOM 1260 O O . TYR A 1 159 ? -2.563 -1.381 -1.822 1.00 92.44 159 TYR A O 1
ATOM 1268 N N . THR A 1 160 ? -2.287 -2.825 -3.495 1.00 92.81 160 THR A N 1
ATOM 1269 C CA . THR A 1 160 ? -3.384 -3.696 -3.050 1.00 92.81 160 THR A CA 1
ATOM 1270 C C . THR A 1 160 ? -3.156 -4.224 -1.631 1.00 92.81 160 THR A C 1
ATOM 1272 O O . THR A 1 160 ? -4.073 -4.176 -0.815 1.00 92.81 160 THR A O 1
ATOM 1275 N N . LEU A 1 161 ? -1.938 -4.671 -1.300 1.00 93.56 161 LEU A N 1
ATOM 1276 C CA . LEU A 1 161 ? -1.580 -5.124 0.050 1.00 93.56 161 LEU A CA 1
ATOM 1277 C C . LEU A 1 161 ? -1.792 -4.029 1.098 1.00 93.56 161 LEU A C 1
ATOM 1279 O O . LEU A 1 161 ? -2.374 -4.314 2.140 1.00 93.56 161 LEU A O 1
ATOM 1283 N N . GLN A 1 162 ? -1.403 -2.784 0.819 1.00 95.00 162 GLN A N 1
ATOM 1284 C CA . GLN A 1 162 ? -1.659 -1.648 1.707 1.00 95.00 162 GLN A CA 1
ATOM 1285 C C . GLN A 1 162 ? -3.143 -1.579 2.089 1.00 95.00 162 GLN A C 1
ATOM 1287 O O . GLN A 1 162 ? -3.475 -1.544 3.273 1.00 95.00 162 GLN A O 1
ATOM 1292 N N . TYR A 1 163 ? -4.038 -1.642 1.101 1.00 94.88 163 TYR A N 1
ATOM 1293 C CA . TYR A 1 163 ? -5.481 -1.564 1.324 1.00 94.88 163 TYR A CA 1
ATOM 1294 C C . TYR A 1 163 ? -6.113 -2.860 1.841 1.00 94.88 163 TYR A C 1
ATOM 1296 O O . TYR A 1 163 ? -7.284 -2.846 2.199 1.00 94.88 163 TYR A O 1
ATOM 1304 N N . THR A 1 164 ? -5.392 -3.975 1.966 1.00 95.00 164 THR A N 1
ATOM 1305 C CA . THR A 1 164 ? -5.934 -5.150 2.679 1.00 95.00 164 THR A CA 1
ATOM 1306 C C . THR A 1 164 ? -6.004 -4.938 4.194 1.00 95.00 164 THR A C 1
ATOM 1308 O O . THR A 1 164 ? -6.866 -5.523 4.848 1.00 95.00 164 THR A O 1
ATOM 1311 N N . TYR A 1 165 ? -5.157 -4.070 4.763 1.00 95.19 165 TYR A N 1
ATOM 1312 C CA . TYR A 1 165 ? -5.109 -3.844 6.212 1.00 95.19 165 TYR A CA 1
ATOM 1313 C C . TYR A 1 165 ? -6.297 -3.036 6.752 1.00 95.19 165 TYR A C 1
ATOM 1315 O O . TYR A 1 165 ? -6.903 -3.499 7.718 1.00 95.19 165 TYR A O 1
ATOM 1323 N N . PRO A 1 166 ? -6.709 -1.906 6.138 1.00 95.19 166 PRO A N 1
ATOM 1324 C CA . PRO A 1 166 ? -7.957 -1.232 6.494 1.00 95.19 166 PRO A CA 1
ATOM 1325 C C . PRO A 1 166 ? -9.163 -2.172 6.404 1.00 95.19 166 PRO A C 1
ATOM 1327 O O . PRO A 1 166 ? -9.963 -2.254 7.334 1.00 95.19 166 PRO A O 1
ATOM 1330 N N . PHE A 1 167 ? -9.253 -2.953 5.323 1.00 93.44 167 PHE A N 1
ATOM 1331 C CA . PHE A 1 167 ? -10.294 -3.964 5.153 1.00 93.44 167 PHE A CA 1
ATOM 1332 C C . PHE A 1 167 ? -10.314 -4.979 6.306 1.00 93.44 167 PHE A C 1
ATOM 1334 O O . PHE A 1 167 ? -11.353 -5.198 6.929 1.00 93.44 167 PHE A O 1
ATOM 1341 N N . ALA A 1 168 ? -9.163 -5.563 6.643 1.00 93.25 168 ALA A N 1
ATOM 1342 C CA . ALA A 1 168 ? -9.050 -6.544 7.719 1.00 93.25 168 ALA A CA 1
ATOM 1343 C C . ALA A 1 168 ? -9.278 -5.943 9.121 1.00 93.25 168 ALA A C 1
ATOM 1345 O O . ALA A 1 168 ? -9.796 -6.629 10.009 1.00 93.25 168 ALA A O 1
ATOM 1346 N N . TYR A 1 169 ? -8.953 -4.664 9.336 1.00 93.31 169 TYR A N 1
ATOM 1347 C CA . TYR A 1 169 ? -9.195 -3.977 10.606 1.00 93.31 169 TYR A CA 1
ATOM 1348 C C . TYR A 1 169 ? -10.691 -3.933 10.950 1.00 93.31 169 TYR A C 1
ATOM 1350 O O . TYR A 1 169 ? -11.074 -4.279 12.078 1.00 93.31 169 TYR A O 1
ATOM 1358 N N . PHE A 1 170 ? -11.523 -3.559 9.974 1.00 92.31 170 PHE A N 1
ATOM 1359 C CA . PHE A 1 170 ? -12.978 -3.444 10.122 1.00 92.31 170 PHE A CA 1
ATOM 1360 C C . PHE A 1 170 ? -13.735 -4.757 9.889 1.00 92.31 170 PHE A C 1
ATOM 1362 O O . PHE A 1 170 ? -14.918 -4.840 10.203 1.00 92.31 170 PHE A O 1
ATOM 1369 N N . MET A 1 171 ? -13.069 -5.803 9.398 1.00 88.44 171 MET A N 1
ATOM 1370 C CA . MET 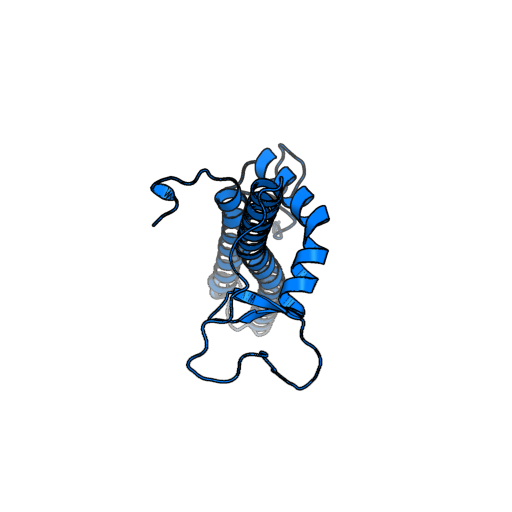A 1 171 ? -13.670 -7.130 9.286 1.00 88.44 171 MET A CA 1
ATOM 1371 C C . MET A 1 171 ? -13.986 -7.722 10.667 1.00 88.44 171 MET A C 1
ATOM 1373 O O . MET A 1 171 ? -13.147 -7.689 11.577 1.00 88.44 171 MET A O 1
ATOM 1377 N N . GLU A 1 172 ? -15.168 -8.324 10.797 1.00 82.00 172 GLU A N 1
ATOM 1378 C CA . GLU A 1 172 ? -15.574 -9.076 11.985 1.00 82.00 172 GLU A CA 1
ATOM 1379 C C . GLU A 1 172 ? -14.614 -10.238 12.276 1.00 82.00 172 GLU A C 1
ATOM 1381 O O . GLU A 1 172 ? -14.036 -10.858 11.378 1.00 82.00 172 GLU A O 1
ATOM 1386 N N . ASN A 1 173 ? -14.425 -10.540 13.561 1.00 73.50 173 ASN A N 1
ATOM 1387 C CA . ASN A 1 173 ? -13.597 -11.665 13.972 1.00 73.50 173 ASN A CA 1
ATOM 1388 C C . ASN A 1 173 ? -14.364 -12.970 13.717 1.00 73.50 173 ASN A C 1
ATOM 1390 O O . ASN A 1 173 ? -15.197 -13.374 14.521 1.00 73.50 173 ASN A O 1
ATOM 1394 N N . GLY A 1 174 ? -14.071 -13.622 12.593 1.00 68.25 174 GLY A N 1
ATOM 1395 C CA . GLY A 1 174 ? -14.597 -14.940 12.236 1.00 68.25 174 GLY A CA 1
ATOM 1396 C C . GLY A 1 174 ? -13.493 -15.896 11.783 1.00 68.25 174 GLY A C 1
ATOM 1397 O O . GLY A 1 174 ? -12.323 -15.519 11.720 1.00 68.25 174 GLY A O 1
ATOM 1398 N N . ALA A 1 175 ? -13.866 -17.123 11.406 1.00 63.59 175 ALA A N 1
ATOM 1399 C CA . ALA A 1 175 ? -12.925 -18.165 10.967 1.00 63.59 175 ALA A CA 1
ATOM 1400 C C . ALA A 1 175 ? -11.989 -17.708 9.829 1.00 63.59 175 ALA A C 1
ATOM 1402 O O . ALA A 1 175 ? -10.830 -18.101 9.775 1.00 63.59 175 ALA A O 1
ATOM 1403 N N . ARG A 1 176 ? -12.463 -16.809 8.955 1.00 61.00 176 ARG A N 1
ATOM 1404 C CA . ARG A 1 176 ? -11.683 -16.237 7.841 1.00 61.00 176 ARG A CA 1
ATOM 1405 C C . ARG A 1 176 ? -10.526 -15.326 8.277 1.00 61.00 176 ARG A C 1
ATOM 1407 O O . ARG A 1 176 ? -9.685 -15.008 7.449 1.00 61.00 176 ARG A O 1
ATOM 1414 N N . LYS A 1 177 ? -10.496 -14.893 9.540 1.00 65.44 177 LYS A N 1
ATOM 1415 C CA . LYS A 1 177 ? -9.490 -13.980 10.105 1.00 65.44 177 LYS A CA 1
ATOM 1416 C C . LYS A 1 177 ? -8.460 -14.693 10.997 1.00 65.44 177 LYS A C 1
ATOM 1418 O O . LYS A 1 177 ? -7.533 -14.050 11.469 1.00 65.44 177 LYS A O 1
ATOM 1423 N N . GLN A 1 178 ? -8.647 -15.990 11.258 1.00 54.81 178 GLN A N 1
ATOM 1424 C CA . GLN A 1 178 ? -7.786 -16.817 12.122 1.00 54.81 178 GLN A CA 1
ATOM 1425 C C . GLN A 1 178 ? -6.862 -17.769 11.334 1.00 54.81 178 GLN A C 1
ATOM 1427 O O . GLN A 1 178 ? -6.280 -18.673 11.928 1.00 54.81 178 GLN A O 1
ATOM 1432 N N . LEU A 1 179 ? -6.767 -17.590 10.012 1.00 38.47 179 LEU A N 1
ATOM 1433 C CA . LEU A 1 179 ? -5.843 -18.307 9.125 1.00 38.47 179 LEU A CA 1
ATOM 1434 C C . LEU A 1 179 ? -4.480 -17.610 9.105 1.00 38.47 179 LEU A C 1
ATOM 1436 O O . LEU A 1 179 ? -3.467 -18.337 9.053 1.00 38.47 179 LEU A O 1
#

pLDDT: mean 75.07, std 22.18, range [26.67, 97.44]

Sequence (179 aa):
MTADVETMLSVACGVDYHAPTSCETIKQWLLKCADDSETANYISAHTKDCPQCHSCIEKMVDAITCSVPNANIIFAGCALEENPSVAAEANHVKARRALEKYLHYYERFENHSKSLKLEQQFRDKIQRKIEAKVNDHDGTWIDWQYLHNAATLLTKCRYTLQYTYPFAYFMENGARKQL

InterPro domains:
  IPR045840 Ariadne domain [PF19422] (101-171)

Organism: Teladorsagia circumcincta (NCBI:txid45464)

Foldseek 3Di:
DDPDPPFPADPVQRHGDQPPDDSVLVVVLVVCCVVCVVVLVCCVVFWDADPPPRDTDGDDPDDPDPPDDDDDDPDPPDDDDPDPVVVVVVVVVVVVVLSVLSSVLVVLLVVLVVVLVVLVVVLVVLVVVLVVCVVVVVDHSVVSVVVNVVSVVVSVVSSNSSSVSSVLSPDDDDPVNVD